Protein AF-A0A7C7BU53-F1 (afdb_monomer_lite)

pLDDT: mean 94.98, std 2.84, range [73.19, 98.25]

Foldseek 3Di:
DAAEAEEEEADDCPDPQLVVSVVVVVVCCVPPVPHYDYHYYSRCVVVVDDNLCVQVCCQVPVHVDYDDDCVNCCVQVVLSCCVVDPCSQVDPVSVCCCQVDCNVVVVQVSCVVRHSDGDPGD

Radius of gyration: 15.49 Å; chains: 1; bounding box: 38×31×39 Å

Sequence (122 aa):
MTISIKLAGYQPHGSLLSQTLKLFSDFLKKHLPDTVSIKFSNNIMDLGYAPGAMPDAIESGKFDIGYIATSYFSKSIPELYIFDLPFTLRNKAQAYRLVDGPFASMVASQFEKKTHLKLLNI

Structure (mmCIF, N/CA/C/O backbone):
data_AF-A0A7C7BU53-F1
#
_entry.id   AF-A0A7C7BU53-F1
#
loop_
_atom_site.group_PDB
_atom_site.id
_atom_site.type_symbol
_atom_site.label_atom_id
_atom_site.label_alt_id
_atom_site.label_comp_id
_atom_site.label_asym_id
_atom_site.label_entity_id
_atom_site.label_seq_id
_atom_site.pdbx_PDB_ins_code
_atom_site.Cartn_x
_atom_site.Cartn_y
_atom_site.Cartn_z
_atom_site.occupancy
_atom_site.B_iso_or_equiv
_atom_site.auth_seq_id
_atom_site.auth_comp_id
_atom_site.auth_asym_id
_atom_site.auth_atom_id
_atom_site.pdbx_PDB_model_num
ATOM 1 N N . MET A 1 1 ? -14.031 13.642 20.231 1.00 73.19 1 MET A N 1
ATOM 2 C CA . MET A 1 1 ? -14.603 13.164 18.953 1.00 73.19 1 MET A CA 1
ATOM 3 C C . MET A 1 1 ? -13.640 12.131 18.397 1.00 73.19 1 MET A C 1
ATOM 5 O O . MET A 1 1 ? -12.465 12.453 18.293 1.00 73.19 1 MET A O 1
ATOM 9 N N . THR A 1 2 ? -14.096 10.911 18.121 1.00 90.12 2 THR A N 1
ATOM 10 C CA . THR A 1 2 ? -13.233 9.810 17.654 1.00 90.12 2 THR A CA 1
ATOM 11 C C . THR A 1 2 ? -13.277 9.729 16.130 1.00 90.12 2 THR A C 1
ATOM 13 O O . THR A 1 2 ? -14.357 9.743 15.541 1.00 90.12 2 THR A O 1
ATOM 16 N N . ILE A 1 3 ? -12.115 9.648 15.487 1.00 96.19 3 ILE A N 1
ATOM 17 C CA . ILE A 1 3 ? -11.976 9.524 14.033 1.00 96.19 3 ILE A CA 1
ATOM 18 C C . ILE A 1 3 ? -12.137 8.048 13.657 1.00 96.19 3 ILE A C 1
ATOM 20 O O . ILE A 1 3 ? -11.409 7.194 14.159 1.00 96.19 3 ILE A O 1
ATOM 24 N N . SER A 1 4 ? -13.090 7.729 12.780 1.00 96.75 4 SER A N 1
ATOM 25 C CA . SER A 1 4 ? -13.256 6.371 12.246 1.00 96.75 4 SER A CA 1
ATOM 26 C C . SER A 1 4 ? -12.380 6.192 11.008 1.00 96.75 4 SER A C 1
ATOM 28 O O . SER A 1 4 ? -12.570 6.922 10.042 1.00 96.75 4 SER A O 1
ATOM 30 N N . ILE A 1 5 ? -11.497 5.191 11.007 1.00 97.69 5 ILE A N 1
ATOM 31 C CA . ILE A 1 5 ? -10.641 4.840 9.863 1.00 97.69 5 ILE A CA 1
ATOM 32 C C . ILE A 1 5 ? -10.937 3.400 9.424 1.00 97.69 5 ILE A C 1
ATOM 34 O O . ILE A 1 5 ? -10.976 2.474 10.237 1.00 97.69 5 ILE A O 1
ATOM 38 N N . LYS A 1 6 ? -11.153 3.202 8.126 1.00 98.25 6 LYS A N 1
ATOM 39 C CA . LYS A 1 6 ? -11.450 1.926 7.474 1.00 98.25 6 LYS A CA 1
ATOM 40 C C . LYS A 1 6 ? -10.206 1.423 6.745 1.00 98.25 6 LYS A C 1
ATOM 42 O O . LYS A 1 6 ? -9.831 1.963 5.707 1.00 98.25 6 LYS A O 1
ATOM 47 N N . LEU A 1 7 ? -9.579 0.385 7.288 1.00 98.19 7 LEU A N 1
ATOM 48 C CA . LEU A 1 7 ? -8.427 -0.288 6.690 1.00 98.19 7 LEU A CA 1
ATOM 49 C C . LEU A 1 7 ? -8.901 -1.473 5.850 1.00 98.19 7 LEU A C 1
ATOM 51 O O . LEU A 1 7 ? -9.717 -2.266 6.332 1.00 98.19 7 LEU A O 1
ATOM 55 N N . ALA A 1 8 ? -8.368 -1.623 4.638 1.00 97.88 8 ALA A N 1
ATOM 56 C CA . ALA A 1 8 ? -8.691 -2.749 3.772 1.00 97.88 8 ALA A CA 1
ATOM 57 C C . ALA A 1 8 ? -7.490 -3.336 3.017 1.00 97.88 8 ALA A C 1
ATOM 59 O O . ALA A 1 8 ? -6.620 -2.613 2.535 1.00 97.88 8 ALA A O 1
ATOM 60 N N . GLY A 1 9 ? -7.468 -4.665 2.903 1.00 97.06 9 GLY A N 1
ATOM 61 C CA . GLY A 1 9 ? -6.561 -5.424 2.038 1.00 97.06 9 GLY A CA 1
ATOM 62 C C . GLY A 1 9 ? -7.310 -6.177 0.932 1.00 97.06 9 GLY A C 1
ATOM 63 O O . GLY A 1 9 ? -8.537 -6.143 0.864 1.00 97.06 9 GLY A O 1
ATOM 64 N N . TYR A 1 10 ? -6.583 -6.870 0.055 1.00 95.69 10 TYR A N 1
ATOM 65 C CA . TYR A 1 10 ? -7.151 -7.694 -1.029 1.00 95.69 10 TYR A CA 1
ATOM 66 C C 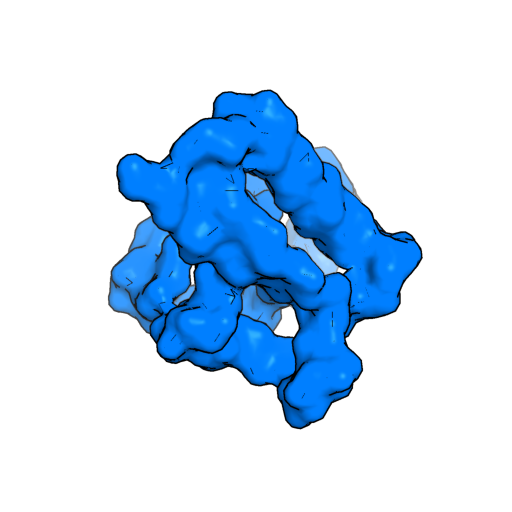. TYR A 1 10 ? -6.430 -9.045 -1.194 1.00 95.69 10 TYR A C 1
ATOM 68 O O . TYR A 1 10 ? -6.426 -9.640 -2.270 1.00 95.69 10 TYR A O 1
ATOM 76 N N . GLN 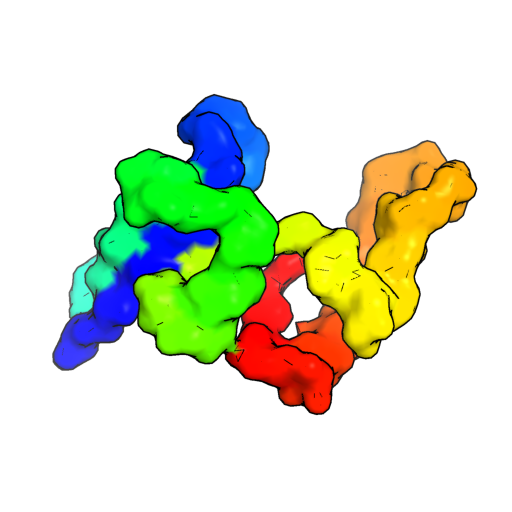A 1 11 ? -5.780 -9.535 -0.135 1.00 93.88 11 GLN A N 1
ATOM 77 C CA . GLN A 1 11 ? -5.039 -10.800 -0.124 1.00 93.88 11 GLN A CA 1
ATOM 78 C C . GLN A 1 11 ? -5.436 -11.674 1.077 1.00 93.88 11 GLN A C 1
ATOM 80 O O . GLN A 1 11 ? -5.939 -11.160 2.082 1.00 93.88 11 GLN A O 1
ATOM 85 N N . PRO A 1 12 ? -5.171 -12.995 1.027 1.00 92.56 12 PRO A N 1
ATOM 86 C CA . PRO A 1 12 ? -5.402 -13.891 2.159 1.00 92.56 12 PRO A CA 1
ATOM 87 C C . PRO A 1 12 ? -4.726 -13.406 3.448 1.00 92.56 12 PRO A C 1
ATOM 89 O O . PRO A 1 12 ? -3.672 -12.777 3.403 1.00 92.56 12 PRO A O 1
ATOM 92 N N . HIS A 1 13 ? -5.299 -13.745 4.605 1.00 91.06 13 HIS A N 1
ATOM 93 C CA . HIS A 1 13 ? -4.806 -13.304 5.919 1.00 91.06 13 HIS A CA 1
ATOM 94 C C . HIS A 1 13 ? -3.332 -13.668 6.183 1.00 91.06 13 HIS A C 1
ATOM 96 O O . HIS A 1 13 ? -2.616 -12.930 6.850 1.00 91.06 13 HIS A O 1
ATOM 102 N N . GLY A 1 14 ? -2.860 -14.793 5.637 1.00 93.94 14 GLY A N 1
ATOM 103 C CA . GLY A 1 14 ? -1.467 -15.226 5.772 1.00 93.94 14 GLY A CA 1
ATOM 104 C C . GLY A 1 14 ? -0.463 -14.460 4.904 1.00 93.94 14 GLY A C 1
ATOM 105 O O . GLY A 1 14 ? 0.737 -14.674 5.060 1.00 93.94 14 GLY A O 1
ATOM 106 N N . SER A 1 15 ? -0.898 -13.581 3.992 1.00 95.00 15 SER A N 1
ATOM 107 C CA . SER A 1 15 ? 0.035 -12.836 3.143 1.00 95.00 15 SER A CA 1
ATOM 108 C C . SER A 1 15 ? 0.834 -11.809 3.948 1.00 95.00 15 SER A C 1
ATOM 110 O O . SER A 1 15 ? 0.363 -11.281 4.957 1.00 95.00 15 SER A O 1
ATOM 112 N N . LEU A 1 16 ? 2.044 -11.491 3.478 1.00 95.06 16 LEU A N 1
ATOM 113 C CA . LEU A 1 16 ? 2.890 -10.472 4.102 1.00 95.06 16 LEU A CA 1
ATOM 114 C C . LEU A 1 16 ? 2.159 -9.125 4.218 1.00 95.06 16 LEU A C 1
ATOM 116 O O . LEU A 1 16 ? 2.174 -8.511 5.277 1.00 95.06 16 LEU A O 1
ATOM 120 N N . LEU A 1 17 ? 1.488 -8.684 3.150 1.00 95.25 17 LEU A N 1
ATOM 121 C CA . LEU A 1 17 ? 0.811 -7.384 3.122 1.00 95.25 17 LEU A CA 1
ATOM 122 C C . LEU A 1 17 ? -0.401 -7.338 4.062 1.00 95.25 17 LEU A C 1
ATOM 124 O O . LEU A 1 17 ? -0.588 -6.345 4.765 1.00 95.25 17 LEU A O 1
ATOM 128 N N . SER A 1 18 ? -1.187 -8.416 4.136 1.00 95.44 18 SER A N 1
ATOM 129 C CA . SER A 1 18 ? -2.314 -8.510 5.071 1.00 95.44 18 SER A CA 1
ATOM 130 C C . SER A 1 18 ? -1.844 -8.509 6.528 1.00 95.44 18 SER A C 1
ATOM 132 O O . SER A 1 18 ? -2.410 -7.790 7.355 1.00 95.44 18 SER A O 1
ATOM 134 N N . GLN A 1 19 ? -0.758 -9.225 6.838 1.00 97.31 19 GLN A N 1
ATOM 135 C CA . GLN A 1 19 ? -0.149 -9.201 8.171 1.00 97.31 19 GLN A CA 1
ATOM 136 C C . GLN A 1 19 ? 0.414 -7.816 8.526 1.00 97.31 19 GLN A C 1
ATOM 138 O O . GLN A 1 19 ? 0.154 -7.319 9.621 1.00 97.31 19 GLN A O 1
ATOM 143 N N . THR A 1 20 ? 1.112 -7.145 7.604 1.00 96.25 20 THR A N 1
ATOM 144 C CA . THR A 1 20 ? 1.623 -5.781 7.825 1.00 96.25 20 THR A CA 1
ATOM 145 C C . THR A 1 20 ? 0.489 -4.784 8.069 1.00 96.25 20 THR A C 1
ATOM 147 O O . THR A 1 20 ? 0.570 -3.981 8.998 1.00 96.25 20 THR A O 1
ATOM 150 N N . LEU A 1 21 ? -0.607 -4.853 7.303 1.00 97.25 21 LEU A N 1
ATOM 151 C CA . LEU A 1 21 ? -1.764 -3.977 7.515 1.00 97.25 21 LEU A CA 1
ATOM 152 C C . LEU A 1 21 ? -2.436 -4.243 8.871 1.00 97.25 21 LEU A C 1
ATOM 154 O O . LEU A 1 21 ? -2.870 -3.303 9.539 1.00 97.25 21 LEU A O 1
ATOM 158 N N . LYS A 1 22 ? -2.494 -5.507 9.311 1.00 97.31 22 LYS A N 1
ATOM 159 C CA . LYS A 1 22 ? -2.995 -5.868 10.643 1.00 97.31 22 LYS A CA 1
ATOM 160 C C . LYS A 1 22 ? -2.107 -5.307 11.755 1.00 97.31 22 LYS A C 1
ATOM 162 O O . LYS A 1 22 ? -2.635 -4.715 12.694 1.00 97.31 22 LYS A O 1
ATOM 167 N N . LEU A 1 23 ? -0.785 -5.426 11.628 1.00 97.44 23 LEU A N 1
ATOM 168 C CA . LEU A 1 23 ? 0.167 -4.833 12.574 1.00 97.44 23 LEU A CA 1
ATOM 169 C C . LEU A 1 23 ? 0.006 -3.312 12.648 1.00 97.44 23 LEU A C 1
ATOM 171 O O . LEU A 1 23 ? -0.028 -2.752 13.741 1.00 97.44 23 LEU A O 1
ATOM 175 N N . PHE A 1 24 ? -0.168 -2.649 11.504 1.00 97.19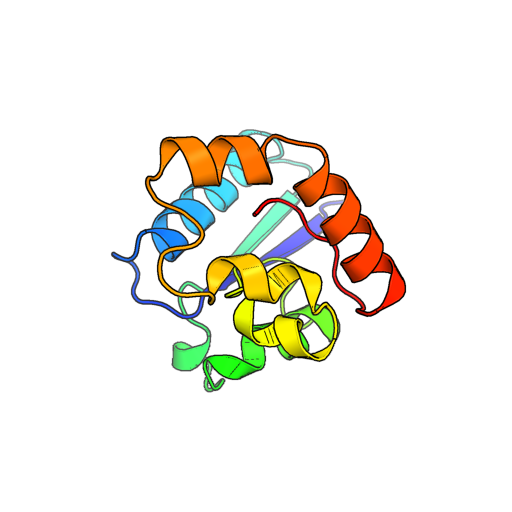 24 PHE A N 1
ATOM 176 C CA . PHE A 1 24 ? -0.439 -1.214 11.459 1.00 97.19 24 PHE A CA 1
ATOM 177 C C . PHE A 1 24 ? -1.773 -0.856 12.135 1.00 97.19 24 PHE A C 1
ATOM 179 O O . PHE A 1 24 ? -1.828 0.068 12.945 1.00 97.19 24 PHE A O 1
ATOM 186 N N . SER A 1 25 ? -2.836 -1.630 11.884 1.00 97.31 25 SER A N 1
ATOM 187 C CA . SER A 1 25 ? -4.119 -1.471 12.579 1.00 97.31 25 SER A CA 1
ATOM 188 C C . SER A 1 25 ? -3.970 -1.588 14.097 1.00 97.31 25 SER A C 1
ATOM 190 O O . SER A 1 25 ? -4.599 -0.823 14.827 1.00 97.31 25 SER A O 1
ATOM 192 N N . ASP A 1 26 ? -3.209 -2.567 14.581 1.00 97.44 26 ASP A N 1
ATOM 193 C CA . ASP A 1 26 ? -3.027 -2.799 16.015 1.00 97.44 26 ASP A CA 1
ATOM 194 C C . ASP A 1 26 ? -2.172 -1.707 16.653 1.00 97.44 26 ASP A C 1
ATOM 196 O O . ASP A 1 26 ? -2.484 -1.245 17.751 1.00 97.44 26 ASP A O 1
ATOM 200 N N . PHE A 1 27 ? -1.147 -1.239 15.938 1.00 97.31 27 PHE A N 1
ATOM 201 C CA . PHE A 1 27 ? -0.344 -0.092 16.338 1.00 97.31 27 PHE A CA 1
ATOM 202 C C . PHE A 1 27 ? -1.218 1.154 16.539 1.00 97.31 27 PHE A C 1
ATOM 204 O O . PHE A 1 27 ? -1.168 1.768 17.604 1.00 97.31 27 PHE A O 1
ATOM 211 N N . LEU A 1 28 ? -2.087 1.486 15.577 1.00 96.44 28 LEU A N 1
ATOM 212 C CA . LEU A 1 28 ? -2.991 2.635 15.701 1.00 96.44 28 LEU A CA 1
ATOM 213 C C . LEU A 1 28 ? -3.944 2.495 16.894 1.00 96.44 28 LEU A C 1
ATOM 215 O O . LEU A 1 28 ? -4.063 3.425 17.686 1.00 96.44 28 LEU A O 1
ATOM 219 N N . LYS A 1 29 ? -4.574 1.325 17.069 1.00 96.25 29 LYS A N 1
ATOM 220 C CA . LYS A 1 29 ? -5.472 1.064 18.210 1.00 96.25 29 LYS A CA 1
ATOM 221 C C . LYS A 1 29 ? -4.757 1.198 19.555 1.00 96.25 29 LYS A C 1
ATOM 223 O O . LYS A 1 29 ? -5.334 1.717 20.502 1.00 96.25 29 LYS A O 1
ATOM 228 N N . LYS A 1 30 ? -3.511 0.724 19.641 1.00 97.38 30 LYS A N 1
ATOM 229 C CA . LYS A 1 30 ? -2.708 0.763 20.868 1.00 97.38 30 LYS A CA 1
ATOM 230 C C . LYS A 1 30 ? -2.264 2.179 21.228 1.00 97.38 30 LYS A C 1
ATOM 232 O O . LYS A 1 30 ? -2.252 2.526 22.403 1.00 97.38 30 LYS A O 1
ATOM 237 N N . HIS A 1 31 ? -1.853 2.967 20.237 1.00 97.56 31 HIS A N 1
ATOM 238 C CA . HIS A 1 31 ? -1.245 4.277 20.469 1.00 97.56 31 HIS A CA 1
ATOM 239 C C . HIS A 1 31 ? -2.244 5.438 20.440 1.00 97.56 31 HIS A C 1
ATOM 241 O O . HIS A 1 31 ? -1.932 6.504 20.960 1.00 97.56 31 HIS A O 1
ATOM 247 N N . LEU A 1 32 ? -3.433 5.242 19.863 1.00 96.56 32 LEU A N 1
ATOM 248 C CA . LEU A 1 32 ? -4.470 6.269 19.729 1.00 96.56 32 LEU A CA 1
ATOM 249 C C . LEU A 1 32 ? -5.868 5.762 20.159 1.00 96.56 32 LEU A C 1
ATOM 251 O O . LEU A 1 32 ? -6.833 5.994 19.426 1.00 96.56 32 LEU A O 1
ATOM 255 N N . PRO A 1 33 ? -6.013 5.084 21.318 1.00 94.56 33 PRO A N 1
ATOM 256 C CA . PRO A 1 33 ? -7.241 4.366 21.682 1.00 94.56 33 PRO A CA 1
ATOM 257 C C . PRO A 1 33 ? -8.478 5.269 21.799 1.00 94.56 33 PRO A C 1
ATOM 259 O O . PRO A 1 33 ? -9.569 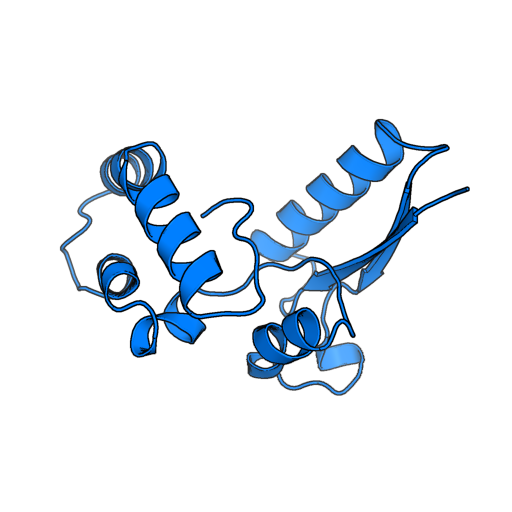4.864 21.406 1.00 94.56 33 PRO A O 1
ATOM 262 N N . ASP A 1 34 ? -8.307 6.505 22.275 1.00 95.69 34 ASP A N 1
ATOM 263 C CA . ASP A 1 34 ? -9.414 7.453 22.477 1.00 95.69 34 ASP A CA 1
ATOM 264 C C . ASP A 1 34 ? -9.654 8.366 21.261 1.00 95.69 34 ASP A C 1
ATOM 266 O O . ASP A 1 34 ? -10.695 9.021 21.136 1.00 95.69 34 ASP A O 1
ATOM 270 N N . THR A 1 35 ? -8.696 8.394 20.331 1.00 96.50 35 THR A N 1
ATOM 271 C CA . THR A 1 35 ? -8.702 9.291 19.167 1.00 96.50 35 THR A CA 1
ATOM 272 C C . THR A 1 35 ? -9.166 8.581 17.904 1.00 96.50 35 THR A C 1
ATOM 274 O O . THR A 1 35 ? -9.836 9.198 17.076 1.00 96.50 35 THR A O 1
ATOM 277 N N . VAL A 1 36 ? -8.836 7.296 17.740 1.00 96.31 36 VAL A N 1
ATOM 278 C CA . VAL A 1 36 ? -9.048 6.553 16.494 1.00 96.31 36 VAL A CA 1
ATOM 279 C C . VAL A 1 36 ? -9.814 5.255 16.740 1.00 96.31 36 VAL A C 1
ATOM 281 O O . VAL A 1 36 ? -9.408 4.407 17.527 1.00 96.31 36 VAL A O 1
ATOM 284 N N . SER A 1 37 ? -10.888 5.054 15.977 1.00 97.00 37 SER A N 1
ATOM 285 C CA . SER A 1 37 ? -11.597 3.779 15.873 1.00 97.00 37 SER A CA 1
ATOM 286 C C . SER A 1 37 ? -11.299 3.135 14.522 1.00 97.00 37 SER A C 1
ATOM 288 O O . SER A 1 37 ? -11.483 3.763 13.479 1.00 97.00 37 SER A O 1
ATOM 290 N N . ILE A 1 38 ? -10.832 1.884 14.524 1.00 97.38 38 ILE A N 1
ATOM 291 C CA . ILE A 1 38 ? -10.442 1.175 13.298 1.00 97.38 38 ILE A CA 1
ATOM 292 C C . ILE A 1 38 ? -11.477 0.116 12.918 1.00 97.38 38 ILE A C 1
ATOM 294 O O . ILE A 1 38 ? -11.718 -0.828 13.676 1.00 97.38 38 ILE A O 1
ATOM 298 N N . LYS A 1 39 ? -11.993 0.210 11.690 1.00 97.19 39 LYS A N 1
ATOM 299 C CA . LYS A 1 39 ? -12.727 -0.863 11.003 1.00 97.19 39 LYS A CA 1
ATOM 300 C C . LYS A 1 39 ? -11.771 -1.561 10.040 1.00 97.19 39 LYS A C 1
ATOM 302 O O . LYS A 1 39 ? -11.221 -0.912 9.161 1.00 97.19 39 LYS A O 1
ATOM 307 N N . PHE A 1 40 ? -11.557 -2.862 10.202 1.00 96.94 40 PHE A N 1
ATOM 308 C CA . PHE A 1 40 ? -10.578 -3.615 9.414 1.00 96.94 40 PHE A CA 1
ATOM 309 C C . PHE A 1 40 ? -11.275 -4.655 8.537 1.00 96.94 40 PHE A C 1
ATOM 311 O O . PHE A 1 40 ? -12.036 -5.473 9.047 1.00 96.94 40 PHE A O 1
ATOM 318 N N . SER A 1 41 ? -10.991 -4.635 7.236 1.00 96.62 41 SER A N 1
ATOM 319 C CA . SER A 1 41 ? -11.428 -5.640 6.262 1.00 96.62 41 SER A CA 1
ATOM 320 C C . SER A 1 41 ? -10.197 -6.314 5.663 1.00 96.62 41 SER A C 1
ATOM 322 O O . SER A 1 41 ? -9.428 -5.681 4.951 1.00 96.62 41 SER A O 1
ATOM 324 N N . ASN A 1 42 ? -9.977 -7.598 5.946 1.00 95.19 42 ASN A N 1
ATOM 325 C CA . ASN A 1 42 ? -8.770 -8.282 5.468 1.00 95.19 42 ASN A CA 1
ATOM 326 C C . ASN A 1 42 ? -8.699 -8.342 3.932 1.00 95.19 42 ASN A C 1
ATOM 328 O O . ASN A 1 42 ? -7.636 -8.146 3.347 1.00 95.19 42 ASN A O 1
ATOM 332 N N . ASN A 1 43 ? -9.834 -8.634 3.299 1.00 95.44 43 ASN A N 1
ATOM 333 C CA . ASN A 1 43 ? -9.928 -8.877 1.872 1.00 95.44 43 ASN A CA 1
ATOM 334 C C . ASN A 1 43 ? -11.235 -8.294 1.314 1.00 95.44 43 ASN A C 1
ATOM 336 O O . ASN A 1 43 ? -12.319 -8.764 1.645 1.00 95.44 43 ASN A O 1
ATOM 340 N N . ILE A 1 44 ? -11.141 -7.285 0.447 1.00 96.12 44 ILE A N 1
ATOM 341 C CA . ILE A 1 44 ? -12.312 -6.650 -0.182 1.00 96.12 44 ILE A CA 1
ATOM 342 C C . ILE A 1 44 ? -13.098 -7.594 -1.099 1.00 96.12 44 ILE A C 1
ATOM 344 O O . ILE A 1 44 ? -14.271 -7.336 -1.364 1.00 96.12 44 ILE A O 1
ATOM 348 N N . MET A 1 45 ? -12.498 -8.697 -1.558 1.00 94.38 45 MET A N 1
ATOM 349 C CA . MET A 1 45 ? -13.225 -9.696 -2.349 1.00 94.38 45 MET A CA 1
ATOM 350 C C . MET A 1 45 ? -14.322 -10.386 -1.537 1.00 94.38 45 MET A C 1
ATOM 352 O O . MET A 1 45 ? -15.377 -10.692 -2.085 1.00 94.38 45 MET A O 1
ATOM 356 N N . ASP A 1 46 ? -14.132 -10.534 -0.223 1.00 94.38 46 ASP A N 1
ATOM 357 C CA . ASP A 1 46 ? -15.148 -11.088 0.682 1.00 94.38 46 ASP A CA 1
ATOM 358 C C . ASP A 1 46 ? -16.362 -10.142 0.809 1.00 94.38 46 ASP A C 1
ATOM 360 O O . ASP A 1 46 ? -17.431 -10.535 1.271 1.00 94.38 46 ASP A O 1
ATOM 364 N N . LEU A 1 47 ? -16.201 -8.886 0.375 1.00 94.25 47 LEU A N 1
ATOM 365 C CA . LEU A 1 47 ? -17.225 -7.843 0.337 1.00 94.25 47 LEU A CA 1
ATOM 366 C C . LEU A 1 47 ? -17.793 -7.622 -1.080 1.00 94.25 47 LEU A C 1
ATOM 368 O O . LEU A 1 47 ? -18.553 -6.678 -1.289 1.00 94.25 47 LEU A O 1
ATOM 372 N N . GLY A 1 48 ? -17.417 -8.461 -2.054 1.00 95.25 48 GLY A N 1
ATOM 373 C CA . GLY A 1 48 ? -17.907 -8.409 -3.436 1.00 95.25 48 GLY A CA 1
ATOM 374 C C . GLY A 1 48 ? -17.132 -7.487 -4.386 1.00 95.25 48 GLY A C 1
ATOM 375 O O . GLY A 1 48 ? -17.578 -7.273 -5.511 1.00 95.25 48 GLY A O 1
ATOM 376 N N . TYR A 1 49 ? -15.983 -6.942 -3.975 1.00 95.94 49 TYR A N 1
ATOM 377 C CA . TYR A 1 49 ? -15.144 -6.110 -4.846 1.00 95.94 49 TYR A CA 1
ATOM 378 C C . TYR A 1 49 ? -14.148 -6.952 -5.653 1.00 95.94 49 TYR A C 1
ATOM 380 O O . TYR A 1 49 ? -13.646 -7.973 -5.188 1.00 95.94 49 TYR A O 1
ATOM 388 N N . ALA A 1 50 ? -13.781 -6.478 -6.844 1.00 94.12 50 ALA A N 1
ATOM 389 C CA . ALA A 1 50 ? -12.638 -7.025 -7.573 1.00 94.12 50 ALA A CA 1
ATOM 390 C C . ALA A 1 50 ? -11.307 -6.596 -6.910 1.00 94.12 50 ALA A C 1
ATOM 392 O O . ALA A 1 50 ? -11.235 -5.485 -6.383 1.00 94.12 50 ALA A O 1
ATOM 393 N N . PRO A 1 51 ? -10.219 -7.392 -6.990 1.00 86.38 51 PRO A N 1
ATOM 394 C CA . PRO A 1 51 ? -8.909 -7.008 -6.443 1.00 86.38 51 PRO A CA 1
ATOM 395 C C . PRO A 1 51 ? -8.406 -5.645 -6.933 1.00 86.38 51 PRO A C 1
ATOM 397 O O . PRO A 1 51 ? -7.906 -4.841 -6.151 1.00 86.38 51 PRO A O 1
ATOM 400 N N . GLY A 1 52 ? -8.576 -5.374 -8.232 1.00 93.38 52 GLY A N 1
ATOM 401 C CA . GLY A 1 52 ? -8.149 -4.126 -8.866 1.00 93.38 52 GLY A CA 1
ATOM 402 C C . GLY A 1 52 ? -8.988 -2.904 -8.498 1.00 93.38 52 GLY A C 1
ATOM 403 O O . GLY A 1 52 ? -8.634 -1.807 -8.903 1.00 93.38 52 GLY A O 1
ATOM 404 N N . ALA A 1 53 ? -10.068 -3.070 -7.726 1.00 95.94 53 ALA A N 1
ATOM 405 C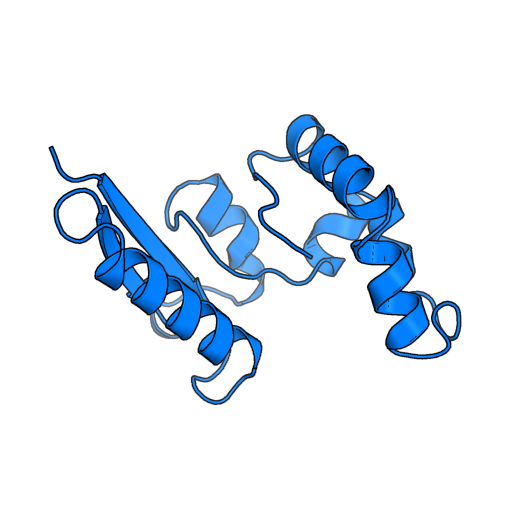 CA . ALA A 1 53 ? -10.913 -1.965 -7.279 1.00 95.94 53 ALA A CA 1
ATOM 406 C C . ALA A 1 53 ? -10.349 -1.231 -6.049 1.00 95.94 53 ALA A C 1
ATOM 408 O O . ALA A 1 53 ? -10.931 -0.239 -5.625 1.00 95.94 53 ALA A O 1
ATOM 409 N N . MET A 1 54 ? -9.249 -1.708 -5.447 1.00 96.31 54 MET A N 1
ATOM 410 C CA . MET A 1 54 ? -8.684 -1.094 -4.239 1.00 96.31 54 MET A CA 1
ATOM 411 C C . MET A 1 54 ? -8.306 0.394 -4.409 1.00 96.31 54 MET A C 1
ATOM 413 O O . MET A 1 54 ? -8.669 1.166 -3.520 1.00 96.31 54 MET A O 1
ATOM 417 N N . PRO A 1 55 ? -7.634 0.835 -5.499 1.00 95.50 55 PRO A N 1
ATOM 418 C CA . PRO A 1 55 ? -7.346 2.256 -5.715 1.00 95.50 55 PRO A CA 1
ATOM 419 C C . PRO A 1 55 ? -8.617 3.113 -5.689 1.00 95.50 55 PRO A C 1
ATOM 421 O O . PRO A 1 55 ? -8.740 3.991 -4.837 1.00 95.50 55 PRO A O 1
ATOM 424 N N . ASP A 1 56 ? -9.601 2.777 -6.527 1.00 95.38 56 ASP A N 1
ATOM 425 C CA . ASP A 1 56 ? -10.865 3.515 -6.636 1.00 95.38 56 ASP A CA 1
ATOM 426 C C . ASP A 1 56 ? -11.673 3.476 -5.330 1.00 95.38 56 ASP A C 1
ATOM 428 O O . ASP A 1 56 ? -12.329 4.448 -4.947 1.00 95.38 56 ASP A O 1
ATOM 432 N N . ALA A 1 57 ? -11.634 2.354 -4.605 1.00 96.88 57 ALA A N 1
ATOM 433 C CA . ALA A 1 57 ? -12.321 2.213 -3.327 1.00 96.88 57 ALA A CA 1
ATOM 434 C C . ALA A 1 57 ? -11.718 3.121 -2.242 1.00 96.88 57 ALA A C 1
ATOM 436 O O . ALA A 1 57 ? -12.456 3.595 -1.376 1.00 96.88 57 ALA A O 1
ATOM 437 N N . ILE A 1 58 ? -10.410 3.391 -2.282 1.00 97.00 58 ILE A N 1
ATOM 438 C CA . ILE A 1 58 ? -9.782 4.354 -1.371 1.00 97.00 58 ILE A CA 1
ATOM 439 C C . ILE A 1 58 ? -10.021 5.788 -1.851 1.00 97.00 58 ILE A C 1
ATOM 441 O O . ILE A 1 58 ? -10.447 6.621 -1.056 1.00 97.00 58 ILE A O 1
ATOM 445 N N . GLU A 1 59 ? -9.849 6.074 -3.145 1.00 95.00 59 GLU A N 1
ATOM 446 C CA . GLU A 1 59 ? -10.083 7.420 -3.694 1.00 95.00 59 GLU A CA 1
ATOM 447 C C . GLU A 1 59 ? -11.521 7.909 -3.474 1.00 95.00 59 GLU A C 1
ATOM 449 O O . GLU A 1 59 ? -11.747 9.072 -3.147 1.00 95.00 59 GLU A O 1
ATOM 454 N N . SER A 1 60 ? -12.507 7.016 -3.589 1.00 95.38 60 SER A N 1
ATOM 455 C CA . SER A 1 60 ? -13.922 7.329 -3.335 1.00 95.38 60 SER A CA 1
ATOM 456 C C . SER A 1 60 ? -14.302 7.367 -1.848 1.00 95.38 60 SER A C 1
ATOM 458 O O . SER A 1 60 ? -15.466 7.605 -1.513 1.00 95.38 60 SER A O 1
ATOM 460 N N . GLY A 1 61 ? -13.359 7.092 -0.942 1.00 95.88 61 GLY A N 1
ATOM 461 C CA . GLY A 1 61 ? -13.588 7.054 0.499 1.00 95.88 61 GLY A CA 1
ATOM 462 C C . GLY A 1 61 ? -14.423 5.862 0.970 1.00 95.88 61 GLY A C 1
ATOM 463 O O . GLY A 1 61 ? -14.988 5.911 2.066 1.00 95.88 61 GLY A O 1
ATOM 464 N N . LYS A 1 62 ? -14.547 4.773 0.190 1.00 97.06 62 LYS A N 1
ATOM 465 C CA . LYS A 1 62 ? -15.134 3.508 0.685 1.00 97.06 62 LYS A CA 1
ATOM 466 C C . LYS A 1 62 ? -14.238 2.896 1.755 1.00 97.06 62 LYS A C 1
ATOM 468 O O . LYS A 1 62 ? -14.752 2.538 2.818 1.00 97.06 62 LYS A O 1
ATOM 473 N N . PHE A 1 63 ? -12.931 2.898 1.522 1.00 98.12 63 PHE A N 1
ATOM 474 C CA . PHE A 1 63 ? -11.891 2.646 2.517 1.00 98.12 63 PHE A CA 1
ATOM 475 C C . PHE A 1 63 ? -10.997 3.877 2.649 1.00 98.12 63 PHE A C 1
ATOM 477 O O . PHE A 1 63 ? -10.988 4.723 1.767 1.00 98.12 63 PHE A O 1
ATOM 484 N N . ASP A 1 64 ? -10.273 3.985 3.757 1.00 97.81 64 ASP A N 1
ATOM 485 C CA . ASP A 1 64 ? -9.424 5.149 4.028 1.00 97.81 64 ASP A CA 1
ATOM 486 C C . ASP A 1 64 ? -7.938 4.802 3.853 1.00 97.81 64 ASP A C 1
ATOM 488 O O . ASP A 1 64 ? -7.145 5.643 3.442 1.00 97.81 64 ASP A O 1
ATOM 492 N N . ILE A 1 65 ? -7.544 3.559 4.165 1.00 97.75 65 ILE A N 1
ATOM 493 C CA . ILE A 1 65 ? -6.155 3.087 4.076 1.00 97.75 65 ILE A CA 1
ATOM 494 C C . ILE A 1 65 ? -6.125 1.643 3.563 1.00 97.75 65 ILE A C 1
ATOM 496 O O . ILE A 1 65 ? -6.909 0.800 3.999 1.00 97.75 65 ILE A O 1
ATOM 500 N N . GLY A 1 66 ? -5.163 1.329 2.700 1.00 96.69 66 GLY A N 1
ATOM 501 C CA . GLY A 1 66 ? -4.862 -0.032 2.267 1.00 96.69 66 GLY A CA 1
ATOM 502 C C . GLY A 1 66 ? -3.455 -0.131 1.690 1.00 96.69 66 GLY A C 1
ATOM 503 O O . GLY A 1 66 ? -2.749 0.870 1.580 1.00 96.69 66 GLY A O 1
ATOM 504 N N . TYR A 1 67 ? -3.040 -1.342 1.329 1.00 95.94 67 TYR A N 1
ATOM 505 C CA . TYR A 1 67 ? -1.860 -1.548 0.488 1.00 95.94 67 TYR A CA 1
ATOM 506 C C . TYR A 1 67 ? -2.306 -1.694 -0.961 1.00 95.94 67 TYR A C 1
ATOM 508 O O . TYR A 1 67 ? -3.378 -2.233 -1.219 1.00 95.94 67 TYR A O 1
ATOM 516 N N . ILE A 1 68 ? -1.491 -1.225 -1.904 1.00 94.62 68 ILE A N 1
ATOM 517 C CA . ILE A 1 68 ? -1.782 -1.290 -3.336 1.00 94.62 68 ILE A CA 1
ATOM 518 C C . ILE A 1 68 ? -0.475 -1.579 -4.068 1.00 94.62 68 ILE A C 1
ATOM 520 O O . ILE A 1 68 ? 0.544 -0.949 -3.792 1.00 94.62 68 ILE A O 1
ATOM 524 N N . ALA A 1 69 ? -0.495 -2.526 -5.004 1.00 92.94 69 ALA A N 1
ATOM 525 C CA . ALA A 1 69 ? 0.639 -2.748 -5.892 1.00 92.94 69 ALA A CA 1
ATOM 526 C C . ALA A 1 69 ? 0.891 -1.497 -6.750 1.00 92.94 69 ALA A C 1
ATOM 528 O O . ALA A 1 69 ? -0.030 -0.955 -7.361 1.00 92.94 69 ALA A O 1
ATOM 529 N N . THR A 1 70 ? 2.144 -1.058 -6.830 1.00 92.19 70 THR A N 1
ATOM 530 C CA . THR A 1 70 ? 2.548 0.142 -7.583 1.00 92.19 70 THR A CA 1
ATOM 531 C C . THR A 1 70 ? 2.186 0.071 -9.067 1.00 92.19 70 THR A C 1
ATOM 533 O O . THR A 1 70 ? 1.918 1.108 -9.671 1.00 92.19 70 THR A O 1
ATOM 536 N N . SER A 1 71 ? 2.081 -1.136 -9.632 1.00 92.00 71 SER A N 1
ATOM 537 C CA . SER A 1 71 ? 1.683 -1.377 -11.023 1.00 92.00 71 SER A CA 1
ATOM 538 C C . SER A 1 71 ? 0.301 -0.821 -11.387 1.00 92.00 71 SER A C 1
ATOM 540 O O . SER A 1 71 ? 0.084 -0.467 -12.545 1.00 92.00 71 SER A O 1
ATOM 542 N N . TYR A 1 72 ? -0.611 -0.649 -10.421 1.00 93.88 72 TYR A N 1
ATOM 543 C CA . TYR A 1 72 ? -1.893 0.031 -10.661 1.00 93.88 72 TYR A CA 1
ATOM 544 C C . TYR A 1 72 ? -1.727 1.526 -10.978 1.00 93.88 72 TYR A C 1
ATOM 546 O O . TYR A 1 72 ? -2.604 2.122 -11.600 1.00 93.88 72 TYR A O 1
ATOM 554 N N . PHE A 1 73 ? -0.597 2.128 -10.599 1.00 94.69 73 PHE A N 1
ATOM 555 C CA . PHE A 1 73 ? -0.318 3.551 -10.787 1.00 94.69 73 PHE A CA 1
ATOM 556 C C . PHE A 1 73 ? 0.742 3.838 -11.850 1.00 94.69 73 PHE A C 1
ATOM 558 O O . PHE A 1 73 ? 0.837 4.985 -12.285 1.00 94.69 73 PHE A O 1
ATOM 565 N N . SER A 1 74 ? 1.503 2.842 -12.320 1.00 93.31 74 SER A N 1
ATOM 566 C CA . SER A 1 74 ? 2.627 3.046 -13.251 1.00 93.31 74 SER A CA 1
ATOM 567 C C . SER A 1 74 ? 2.234 3.745 -14.562 1.00 93.31 74 SER A C 1
ATOM 569 O O . SER A 1 74 ? 3.040 4.461 -15.148 1.00 93.31 74 SER A O 1
ATOM 571 N N . LYS A 1 75 ? 0.975 3.634 -15.016 1.00 92.69 75 LYS A N 1
ATOM 572 C CA . LYS A 1 75 ? 0.483 4.400 -16.178 1.00 92.69 75 LYS A CA 1
ATOM 573 C C . LYS A 1 75 ? 0.457 5.915 -15.920 1.00 92.69 75 LYS A C 1
ATOM 575 O O . LYS A 1 75 ? 0.807 6.685 -16.810 1.00 92.69 75 LYS A O 1
ATOM 580 N N . SER A 1 76 ? 0.049 6.336 -14.724 1.00 93.44 76 SER A N 1
ATOM 581 C CA . SER A 1 76 ? -0.055 7.751 -14.333 1.00 93.44 76 SER A CA 1
ATOM 582 C C . SER A 1 76 ? 1.249 8.281 -13.726 1.00 93.44 76 SER A C 1
ATOM 584 O O . SER A 1 76 ? 1.593 9.454 -13.899 1.00 93.44 76 SER A O 1
ATOM 586 N N . ILE A 1 77 ? 2.010 7.420 -13.050 1.00 95.81 77 ILE A N 1
ATOM 587 C CA . ILE A 1 77 ? 3.293 7.711 -12.400 1.00 95.81 77 ILE A CA 1
ATOM 588 C C . ILE A 1 77 ? 4.357 6.777 -13.008 1.00 95.81 77 ILE A C 1
ATOM 590 O O . ILE A 1 77 ? 4.678 5.747 -12.411 1.00 95.81 77 ILE A O 1
ATOM 594 N N . PRO A 1 78 ? 4.889 7.090 -14.208 1.00 94.88 78 PRO A N 1
ATOM 595 C CA . PRO A 1 78 ? 5.820 6.213 -14.925 1.00 94.88 78 PRO A CA 1
ATOM 596 C C . PRO A 1 78 ? 7.097 5.877 -14.153 1.00 94.88 78 PRO A C 1
ATOM 598 O O . PRO A 1 78 ? 7.725 4.856 -14.408 1.00 94.88 78 PRO A O 1
ATOM 601 N N . GLU A 1 79 ? 7.482 6.704 -13.185 1.00 93.88 79 GLU A N 1
ATOM 602 C CA . GLU A 1 79 ? 8.632 6.470 -12.316 1.00 93.88 79 GLU A CA 1
ATOM 603 C C . GLU A 1 79 ? 8.504 5.158 -11.520 1.00 93.88 79 GLU A C 1
ATOM 605 O O . GLU A 1 79 ? 9.516 4.555 -11.163 1.00 93.88 79 GLU A O 1
ATOM 610 N N . LEU A 1 80 ? 7.277 4.671 -11.296 1.00 95.50 80 LEU A N 1
ATOM 611 C CA . LEU A 1 80 ? 7.010 3.392 -10.637 1.00 95.50 80 LEU A CA 1
ATOM 612 C C . LEU A 1 80 ? 7.368 2.170 -11.492 1.00 95.50 80 LEU A C 1
ATOM 614 O O . LEU A 1 80 ? 7.571 1.096 -10.925 1.00 95.50 80 LEU A O 1
ATOM 618 N N . TYR A 1 81 ? 7.537 2.314 -12.814 1.00 94.38 81 TYR A N 1
ATOM 619 C CA . TYR A 1 81 ? 7.969 1.199 -13.665 1.00 94.38 81 TYR A CA 1
ATOM 620 C C . TYR A 1 81 ? 9.343 0.649 -13.278 1.00 94.38 81 TYR A C 1
ATOM 622 O O . TYR A 1 81 ? 9.655 -0.482 -13.635 1.00 94.38 81 TYR A O 1
ATOM 630 N N . ILE A 1 82 ? 10.155 1.389 -12.514 1.00 93.00 82 ILE A N 1
ATOM 631 C CA . ILE A 1 82 ? 11.450 0.905 -12.019 1.00 93.00 82 ILE A CA 1
ATOM 632 C C . ILE A 1 82 ? 11.348 -0.427 -11.257 1.00 93.00 82 ILE A C 1
ATOM 634 O O . ILE A 1 82 ? 12.302 -1.205 -11.275 1.00 93.00 82 ILE A O 1
ATOM 638 N N . PHE A 1 83 ? 10.203 -0.707 -10.624 1.00 91.75 83 PHE A N 1
ATOM 639 C CA . PHE A 1 83 ? 9.955 -1.965 -9.914 1.00 91.75 83 PHE A CA 1
ATOM 640 C C . PHE A 1 83 ? 9.546 -3.121 -10.835 1.00 91.75 83 PHE A C 1
ATOM 642 O O . PHE A 1 83 ? 9.672 -4.277 -10.438 1.00 91.75 83 PHE A O 1
ATOM 649 N N . ASP A 1 84 ? 9.116 -2.817 -12.061 1.00 90.56 84 ASP A N 1
ATOM 650 C CA . ASP A 1 84 ? 8.674 -3.791 -13.062 1.00 90.56 84 ASP A CA 1
ATOM 651 C C . ASP A 1 84 ? 9.770 -4.103 -14.101 1.00 90.56 84 ASP A C 1
ATOM 653 O O . ASP A 1 84 ? 9.648 -5.058 -14.870 1.00 90.56 84 ASP A O 1
ATOM 657 N N . LEU A 1 85 ? 10.857 -3.318 -14.138 1.00 92.12 85 LEU A N 1
ATOM 658 C CA . LEU A 1 85 ? 11.967 -3.525 -15.070 1.00 92.12 85 LEU A CA 1
ATOM 659 C C . LEU A 1 85 ? 12.824 -4.744 -14.673 1.00 92.12 85 LEU A C 1
ATOM 661 O O . LEU A 1 85 ? 13.438 -4.753 -13.596 1.00 92.12 85 LEU A O 1
ATOM 665 N N . PRO A 1 86 ? 12.951 -5.761 -15.549 1.00 93.19 86 PRO A N 1
ATOM 666 C CA . PRO A 1 86 ? 13.770 -6.930 -15.265 1.00 93.19 86 PRO A CA 1
ATOM 667 C C . PRO A 1 86 ? 15.234 -6.559 -15.011 1.00 93.19 86 PRO A C 1
ATOM 669 O O . PRO A 1 86 ? 15.853 -5.832 -15.785 1.00 93.19 86 PRO A O 1
ATOM 672 N N . PHE A 1 87 ? 15.808 -7.109 -13.939 1.00 93.44 87 PHE A N 1
ATOM 673 C CA . PHE A 1 87 ? 17.232 -6.999 -13.584 1.00 93.44 87 PHE A CA 1
ATOM 674 C C . PHE A 1 87 ? 17.756 -5.582 -13.261 1.00 93.44 87 PHE A C 1
ATOM 676 O O . PHE A 1 87 ? 18.950 -5.432 -12.986 1.00 93.44 87 PHE A O 1
ATOM 683 N N . THR A 1 88 ? 16.901 -4.552 -13.219 1.00 94.50 88 THR A N 1
ATOM 684 C CA . THR A 1 88 ? 17.287 -3.189 -12.801 1.00 94.50 88 THR A CA 1
ATOM 685 C C . THR A 1 88 ? 17.676 -3.137 -11.322 1.00 94.50 88 THR A C 1
ATOM 687 O O . THR A 1 88 ? 18.711 -2.565 -10.962 1.00 94.50 88 THR A O 1
ATOM 690 N N . LEU A 1 89 ? 16.882 -3.783 -10.464 1.00 93.94 89 LEU A N 1
ATOM 691 C CA . LEU A 1 89 ? 17.194 -3.994 -9.052 1.00 93.94 89 LEU A CA 1
ATOM 692 C C . LEU A 1 89 ? 17.819 -5.383 -8.880 1.00 93.94 89 LEU A C 1
ATOM 694 O O . LEU A 1 89 ? 17.175 -6.406 -9.091 1.00 93.94 89 LEU A O 1
ATOM 698 N N . ARG A 1 90 ? 19.096 -5.424 -8.497 1.00 94.44 90 ARG A N 1
ATOM 699 C CA . ARG A 1 90 ? 19.902 -6.655 -8.424 1.00 94.4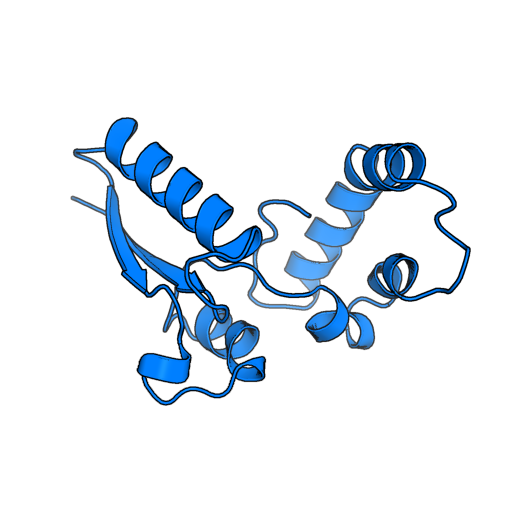4 90 ARG A CA 1
ATOM 700 C C . ARG A 1 90 ? 19.746 -7.403 -7.106 1.00 94.44 90 ARG A C 1
ATOM 702 O O . ARG A 1 90 ? 20.077 -8.580 -7.020 1.00 94.44 90 ARG A O 1
ATOM 709 N N . ASN A 1 91 ? 19.320 -6.711 -6.054 1.00 95.06 91 ASN A N 1
ATOM 710 C CA . ASN A 1 91 ? 19.102 -7.286 -4.733 1.00 95.06 91 ASN A CA 1
ATOM 711 C C . ASN A 1 91 ? 18.203 -6.385 -3.879 1.00 95.06 91 ASN A C 1
ATOM 713 O O . ASN A 1 91 ? 17.998 -5.208 -4.178 1.00 95.06 91 ASN A O 1
ATOM 717 N N . LYS A 1 92 ? 17.721 -6.943 -2.763 1.00 93.38 92 LYS A N 1
ATOM 718 C CA . LYS A 1 92 ? 16.878 -6.228 -1.796 1.00 93.38 92 LYS A CA 1
ATOM 719 C C . LYS A 1 92 ? 17.556 -4.976 -1.237 1.00 93.38 92 LYS A C 1
ATOM 721 O O . LYS A 1 92 ? 16.899 -3.959 -1.092 1.00 93.38 92 LYS A O 1
ATOM 726 N N . ALA A 1 93 ? 18.865 -5.012 -0.973 1.00 96.69 93 ALA A N 1
ATOM 727 C CA . ALA A 1 93 ? 19.577 -3.858 -0.419 1.00 96.69 93 ALA A CA 1
ATOM 728 C C . ALA A 1 93 ? 19.579 -2.653 -1.378 1.00 96.69 93 ALA A C 1
ATOM 730 O O . ALA A 1 93 ? 19.509 -1.513 -0.933 1.00 96.69 93 ALA A O 1
ATOM 731 N N . GLN A 1 94 ? 19.642 -2.889 -2.691 1.00 95.44 94 GLN A N 1
ATOM 732 C CA . GLN A 1 94 ? 19.490 -1.833 -3.691 1.00 95.44 94 GLN A CA 1
ATOM 733 C C . GLN A 1 94 ? 18.056 -1.295 -3.730 1.00 95.44 94 GLN A C 1
ATOM 735 O O . GLN A 1 94 ? 17.888 -0.082 -3.802 1.00 95.44 94 GLN A O 1
ATOM 740 N N . ALA A 1 95 ? 17.050 -2.174 -3.655 1.00 93.94 95 ALA A N 1
ATOM 741 C CA . ALA A 1 95 ? 15.646 -1.767 -3.600 1.00 93.94 95 ALA A CA 1
ATOM 742 C C . ALA A 1 95 ? 15.366 -0.885 -2.371 1.00 93.94 95 ALA A C 1
ATOM 744 O O . ALA A 1 95 ? 14.799 0.190 -2.524 1.00 93.94 95 ALA A O 1
ATOM 745 N N . TYR A 1 96 ? 15.858 -1.279 -1.190 1.00 94.69 96 TYR A N 1
ATOM 746 C CA . TYR A 1 96 ? 15.729 -0.484 0.034 1.00 94.69 96 TYR A CA 1
ATOM 747 C C . TYR A 1 96 ? 16.423 0.875 -0.076 1.00 94.69 96 TYR A C 1
ATOM 749 O O . TYR A 1 96 ? 15.791 1.891 0.161 1.00 94.69 96 TYR A O 1
ATOM 757 N N . ARG A 1 97 ? 17.670 0.939 -0.566 1.00 95.94 97 ARG A N 1
ATOM 758 C CA . ARG A 1 97 ? 18.347 2.236 -0.779 1.00 95.94 97 ARG A CA 1
ATOM 759 C C . ARG A 1 97 ? 17.607 3.167 -1.742 1.00 95.94 97 ARG A C 1
ATOM 761 O O . ARG A 1 97 ? 17.751 4.379 -1.622 1.00 95.94 97 ARG A O 1
ATOM 768 N N . LEU A 1 98 ? 16.884 2.617 -2.720 1.00 94.81 98 LEU A N 1
ATOM 769 C CA . LEU A 1 98 ? 16.054 3.414 -3.617 1.00 94.81 98 LEU A CA 1
ATOM 770 C C . LEU A 1 98 ? 14.882 4.024 -2.840 1.00 94.81 98 LEU A C 1
ATOM 772 O O . LEU A 1 98 ? 14.742 5.243 -2.853 1.00 94.81 98 LEU A O 1
ATOM 776 N N . VAL A 1 99 ? 14.080 3.201 -2.154 1.00 93.75 99 VAL A N 1
ATOM 777 C CA . VAL A 1 99 ? 12.886 3.673 -1.428 1.00 93.75 99 VAL A CA 1
ATOM 778 C C . VAL A 1 99 ? 13.226 4.537 -0.212 1.00 93.75 99 VAL A C 1
ATOM 780 O O . VAL A 1 99 ? 12.553 5.532 0.018 1.00 93.75 99 VAL A O 1
ATOM 783 N N . ASP A 1 100 ? 14.326 4.253 0.486 1.00 94.44 100 ASP A N 1
ATOM 784 C CA . ASP A 1 100 ? 14.824 5.059 1.612 1.00 94.44 100 ASP A CA 1
ATOM 785 C C . ASP A 1 100 ? 15.500 6.365 1.148 1.00 94.44 100 ASP A C 1
ATOM 787 O O . ASP A 1 100 ? 15.860 7.225 1.954 1.00 94.44 100 ASP A O 1
ATOM 791 N N . GLY A 1 101 ? 15.722 6.506 -0.161 1.00 93.62 101 GLY A N 1
ATOM 792 C CA . GLY A 1 101 ? 16.331 7.671 -0.785 1.00 93.62 101 GLY A CA 1
ATOM 793 C C . GLY A 1 101 ? 15.313 8.735 -1.227 1.00 93.62 101 GLY A C 1
ATOM 794 O O . GLY A 1 101 ? 14.130 8.687 -0.893 1.00 93.62 101 GLY A O 1
ATOM 795 N N . PRO A 1 102 ? 15.736 9.706 -2.060 1.00 95.62 102 PRO A N 1
ATOM 796 C CA . PRO A 1 102 ? 14.862 10.786 -2.534 1.00 95.62 102 PRO A CA 1
ATOM 797 C C . PRO A 1 102 ? 13.717 10.304 -3.443 1.00 95.62 102 PRO A C 1
ATOM 799 O O . PRO A 1 102 ? 12.798 11.070 -3.739 1.00 95.62 102 PRO A O 1
ATOM 802 N N . PHE A 1 103 ? 13.760 9.046 -3.893 1.00 95.31 103 PHE A N 1
ATOM 803 C CA . PHE A 1 103 ? 12.751 8.464 -4.769 1.00 95.31 103 PHE A CA 1
ATOM 804 C C . PHE A 1 103 ? 11.371 8.399 -4.102 1.00 95.31 103 PHE A C 1
ATOM 806 O O . PHE A 1 103 ? 10.395 8.785 -4.741 1.00 95.31 103 PHE A O 1
ATOM 813 N N . ALA A 1 104 ? 11.265 7.990 -2.830 1.00 93.44 104 ALA A N 1
ATOM 814 C CA . ALA A 1 104 ? 9.966 7.918 -2.153 1.00 93.44 104 ALA A CA 1
ATOM 815 C C . ALA A 1 104 ? 9.291 9.293 -2.052 1.00 93.44 104 ALA A C 1
ATOM 817 O O . ALA A 1 104 ? 8.106 9.417 -2.357 1.00 93.44 104 ALA A O 1
ATOM 818 N N . SER A 1 105 ? 10.048 10.343 -1.721 1.00 95.31 105 SER A N 1
ATOM 819 C CA . SER A 1 105 ? 9.532 11.719 -1.670 1.00 95.31 105 SER A CA 1
ATOM 820 C C . SER A 1 105 ? 9.088 12.226 -3.043 1.00 95.31 105 SER A C 1
ATOM 822 O O . SER A 1 105 ? 8.044 12.869 -3.166 1.00 95.31 105 SER A O 1
ATOM 824 N N . MET A 1 106 ? 9.855 11.918 -4.094 1.00 96.19 106 MET A N 1
ATOM 825 C CA . MET A 1 106 ? 9.475 12.237 -5.470 1.00 96.19 106 MET A CA 1
ATOM 826 C C . MET A 1 106 ? 8.157 11.546 -5.842 1.00 96.19 106 MET A C 1
ATOM 828 O O . MET A 1 106 ? 7.236 12.209 -6.314 1.00 96.19 106 MET A O 1
ATOM 832 N N . VAL A 1 107 ? 8.041 10.238 -5.597 1.00 96.56 107 VAL A N 1
ATOM 833 C CA . VAL A 1 107 ? 6.830 9.461 -5.893 1.00 96.56 107 VAL A CA 1
ATOM 834 C C . VAL A 1 107 ? 5.638 9.970 -5.081 1.00 96.56 107 VAL A C 1
ATOM 836 O O . VAL A 1 107 ? 4.574 10.171 -5.658 1.00 96.56 107 VAL A O 1
ATOM 839 N N . ALA A 1 108 ? 5.806 10.264 -3.789 1.00 96.25 108 ALA A N 1
ATOM 840 C CA . ALA A 1 108 ? 4.756 10.851 -2.956 1.00 96.25 108 ALA A CA 1
ATOM 841 C C . ALA A 1 108 ? 4.217 12.161 -3.558 1.00 96.25 108 ALA A C 1
ATOM 843 O O . ALA A 1 108 ? 3.005 12.332 -3.668 1.00 96.25 108 ALA A O 1
ATOM 844 N N . SER A 1 109 ? 5.101 13.038 -4.050 1.00 96.56 109 SER A N 1
ATOM 845 C CA . SER A 1 109 ? 4.688 14.264 -4.747 1.00 96.56 109 SER A CA 1
ATOM 846 C C . SER A 1 109 ? 3.916 13.978 -6.040 1.00 96.56 109 SER A C 1
ATOM 848 O O . SER A 1 109 ? 2.982 14.705 -6.373 1.00 96.56 109 SER A O 1
ATOM 850 N N . GLN A 1 110 ? 4.276 12.923 -6.778 1.00 97.19 110 GLN A N 1
ATOM 851 C CA . GLN A 1 110 ? 3.539 12.523 -7.979 1.00 97.19 110 GLN A CA 1
ATOM 852 C C . GLN A 1 110 ? 2.146 11.980 -7.638 1.00 97.19 110 GLN A C 1
ATOM 854 O O . GLN A 1 110 ? 1.202 12.298 -8.359 1.00 97.19 110 GLN A O 1
ATOM 859 N N . PHE A 1 111 ? 1.995 11.227 -6.541 1.00 96.38 111 PHE A N 1
ATOM 860 C CA . PHE A 1 111 ? 0.683 10.801 -6.041 1.00 96.38 111 PHE A CA 1
ATOM 861 C C . PHE A 1 111 ? -0.202 12.008 -5.720 1.00 96.38 111 PHE A C 1
ATOM 863 O O . PHE A 1 111 ? -1.302 12.096 -6.259 1.00 96.38 111 PHE A O 1
ATOM 870 N N . GLU A 1 112 ? 0.301 12.981 -4.955 1.00 95.12 112 GLU A N 1
ATOM 871 C CA . GLU A 1 112 ? -0.464 14.188 -4.598 1.00 95.12 112 GLU A CA 1
ATOM 872 C C . GLU A 1 112 ? -0.883 15.024 -5.821 1.00 95.12 112 GLU A C 1
ATOM 874 O O . GLU A 1 112 ? -1.929 15.668 -5.806 1.00 95.12 112 GLU A O 1
ATOM 879 N N . LYS A 1 113 ? -0.083 15.020 -6.895 1.00 96.25 113 LYS A N 1
ATOM 880 C CA . LYS A 1 113 ? -0.376 15.772 -8.128 1.00 96.25 113 LYS A CA 1
ATOM 881 C C . LYS A 1 113 ? -1.334 15.060 -9.079 1.00 96.25 113 LYS A C 1
ATOM 883 O O . LYS A 1 113 ? -1.980 15.727 -9.883 1.00 96.25 113 LYS A O 1
ATOM 888 N N . LYS A 1 114 ? -1.341 13.725 -9.082 1.00 95.44 114 LYS A N 1
ATOM 889 C CA . LYS A 1 114 ? -1.951 12.922 -10.158 1.00 95.44 114 LYS A CA 1
ATOM 890 C C . LYS A 1 114 ? -3.067 11.993 -9.690 1.00 95.44 114 LYS A C 1
ATOM 892 O O . LYS A 1 114 ? -3.706 11.369 -10.530 1.00 95.44 114 LYS A O 1
ATOM 897 N N . THR A 1 115 ? -3.267 11.869 -8.384 1.00 92.50 115 THR A N 1
ATOM 898 C CA . THR A 1 115 ? -4.254 10.977 -7.767 1.00 92.50 115 THR A CA 1
ATOM 899 C C . THR A 1 115 ? -4.931 11.696 -6.605 1.00 92.50 115 THR A C 1
ATOM 901 O O . THR A 1 115 ? -4.448 12.731 -6.145 1.00 92.50 115 THR A O 1
ATOM 904 N N . HIS A 1 116 ? -6.011 11.124 -6.081 1.00 93.19 116 HIS A N 1
ATOM 905 C CA . HIS A 1 116 ? -6.612 11.572 -4.820 1.00 93.19 116 HIS A CA 1
ATOM 906 C C . HIS A 1 116 ? -6.096 10.770 -3.616 1.00 93.19 116 HIS A C 1
ATOM 908 O O . HIS A 1 116 ? -6.738 10.713 -2.568 1.00 93.19 116 HIS A O 1
ATOM 914 N N . LEU A 1 117 ? -4.921 10.152 -3.759 1.00 95.31 117 LEU A N 1
ATOM 915 C CA . LEU A 1 117 ? -4.303 9.299 -2.755 1.00 95.31 117 LEU A CA 1
ATOM 916 C C . LEU A 1 117 ? -3.080 9.963 -2.132 1.00 95.31 117 LEU A C 1
ATOM 918 O O . LEU A 1 117 ? -2.314 10.672 -2.784 1.00 95.31 117 LEU A O 1
ATOM 922 N N . LYS A 1 118 ? -2.858 9.649 -0.855 1.00 96.38 118 LYS A N 1
ATOM 923 C CA . LYS A 1 118 ? -1.643 10.008 -0.130 1.00 96.38 118 LYS A CA 1
ATOM 924 C C . LYS A 1 118 ? -0.792 8.767 0.101 1.00 96.38 118 LYS A C 1
ATOM 926 O O . LYS A 1 118 ? -1.235 7.821 0.751 1.00 96.38 118 LYS A O 1
ATOM 931 N N . LEU A 1 119 ? 0.444 8.789 -0.394 1.00 95.75 119 LEU A N 1
ATOM 932 C CA . LEU A 1 119 ? 1.411 7.728 -0.131 1.00 95.75 119 LEU A CA 1
ATOM 933 C C . LEU A 1 119 ? 1.872 7.793 1.332 1.00 95.75 119 LEU A C 1
ATOM 935 O O . LEU A 1 119 ? 2.361 8.827 1.784 1.00 95.75 119 LEU A O 1
ATOM 939 N N . LEU A 1 120 ? 1.723 6.686 2.064 1.00 94.94 120 LEU A N 1
ATOM 940 C CA . LEU A 1 120 ? 2.228 6.560 3.436 1.00 94.94 120 LEU A CA 1
ATOM 941 C C . LEU A 1 120 ? 3.628 5.938 3.475 1.00 94.94 120 LEU A C 1
ATOM 943 O O . LEU A 1 120 ? 4.467 6.379 4.254 1.00 94.94 120 LEU A O 1
ATOM 947 N N . ASN A 1 121 ? 3.857 4.900 2.665 1.00 91.19 121 ASN A N 1
ATOM 948 C CA . ASN A 1 121 ? 5.136 4.207 2.521 1.00 91.19 121 ASN A CA 1
ATOM 949 C C . ASN A 1 121 ? 5.138 3.354 1.233 1.00 91.19 121 ASN A C 1
ATOM 951 O O . ASN A 1 121 ? 4.058 3.083 0.699 1.00 91.19 121 ASN A O 1
ATOM 955 N N . ILE A 1 122 ? 6.315 2.931 0.759 1.00 87.50 122 ILE A N 1
ATOM 956 C CA . ILE A 1 122 ? 6.522 2.068 -0.419 1.00 87.50 122 ILE A CA 1
ATOM 957 C C . ILE A 1 122 ? 7.505 0.932 -0.122 1.00 87.50 122 ILE A C 1
ATOM 959 O O . ILE A 1 122 ? 8.525 1.184 0.552 1.00 87.50 122 ILE A O 1
#

Secondary structure (DSSP, 8-state):
-PEEEEEE-BS-TTSHHHHHHHHHHHHHHHH-TTTEEEEEESBGGGGT--GGGHHHHHHTTS-SEE---GGGTTTT-GGGGGGTSTTTS-SHHHHHHHHTTHHHHHHHHHHHHHSS------